Protein AF-A0A7Z9WXP5-F1 (afdb_monomer)

Secondary structure (DSSP, 8-state):
------EE-TT--HHHHHHHHHHTT-SEEEEPPSSTTSPPEEEEHHHHIIIIISTT--

Sequence (58 aa):
MRTDLKTIDGMATAREAAAKMRAENKRCLLVEKRHQDDAWGIIVVQDFIKGCVMAGRS

Radius of gyration: 12.36 Å; Cα contacts (8 Å, |Δi|>4): 59; chains: 1; bounding box: 33×23×28 Å

Structure (mmCIF, N/CA/C/O backbone):
data_AF-A0A7Z9WXP5-F1
#
_entry.id   AF-A0A7Z9WXP5-F1
#
loop_
_atom_site.group_PDB
_atom_site.id
_atom_site.type_symbol
_atom_site.label_atom_id
_atom_site.label_alt_id
_atom_site.label_comp_id
_atom_site.label_asym_id
_atom_site.label_entity_id
_atom_site.label_seq_id
_atom_site.pdbx_PDB_ins_code
_atom_site.Cartn_x
_atom_site.Cartn_y
_atom_site.Cartn_z
_atom_site.occupancy
_atom_site.B_iso_or_equiv
_atom_site.auth_seq_id
_atom_site.auth_comp_id
_atom_site.auth_asym_id
_atom_site.auth_atom_id
_atom_site.pdbx_PDB_model_num
ATOM 1 N N . MET A 1 1 ? -14.700 -4.975 20.035 1.00 40.03 1 MET A N 1
ATOM 2 C CA . MET A 1 1 ? -13.511 -4.763 19.179 1.00 40.03 1 MET A CA 1
ATOM 3 C C . MET A 1 1 ? -13.551 -3.345 18.641 1.00 40.03 1 MET A C 1
ATOM 5 O O . MET A 1 1 ? -14.508 -3.005 17.962 1.00 40.03 1 MET A O 1
ATOM 9 N N . ARG A 1 2 ? -12.570 -2.502 18.980 1.00 49.00 2 ARG A N 1
ATOM 10 C CA . ARG A 1 2 ? -12.394 -1.189 18.345 1.00 49.00 2 ARG A CA 1
ATOM 11 C C . ARG A 1 2 ? -11.372 -1.385 17.232 1.00 49.00 2 ARG A C 1
ATOM 13 O O . ARG A 1 2 ? -10.172 -1.401 17.489 1.00 49.00 2 ARG A O 1
ATOM 20 N N . THR A 1 3 ? -11.846 -1.655 16.025 1.00 65.25 3 THR A N 1
ATOM 21 C CA . THR A 1 3 ? -10.961 -1.843 14.877 1.00 65.25 3 THR A CA 1
ATOM 22 C C . THR A 1 3 ? -10.652 -0.461 14.330 1.00 65.25 3 THR A C 1
ATOM 24 O O . THR A 1 3 ? -11.387 0.067 13.505 1.00 65.25 3 THR A O 1
ATOM 27 N N . ASP A 1 4 ? -9.613 0.170 14.873 1.00 77.62 4 ASP A N 1
ATOM 28 C CA . ASP A 1 4 ? -9.090 1.434 14.356 1.00 77.62 4 ASP A CA 1
ATOM 29 C C . ASP A 1 4 ? -8.385 1.143 13.021 1.00 77.62 4 ASP A C 1
ATOM 31 O O . ASP A 1 4 ? -7.181 0.867 12.960 1.00 77.62 4 ASP A O 1
ATOM 35 N N . LEU A 1 5 ? -9.229 1.058 11.991 1.00 80.12 5 LEU A N 1
ATOM 36 C CA . LEU A 1 5 ? -8.944 0.659 10.623 1.00 80.12 5 LEU A CA 1
ATOM 37 C C . LEU A 1 5 ? -8.541 1.905 9.849 1.00 80.12 5 LEU A C 1
ATOM 39 O O . LEU A 1 5 ? -9.295 2.874 9.774 1.00 80.12 5 LEU A O 1
ATOM 43 N N . LYS A 1 6 ? -7.328 1.884 9.307 1.00 90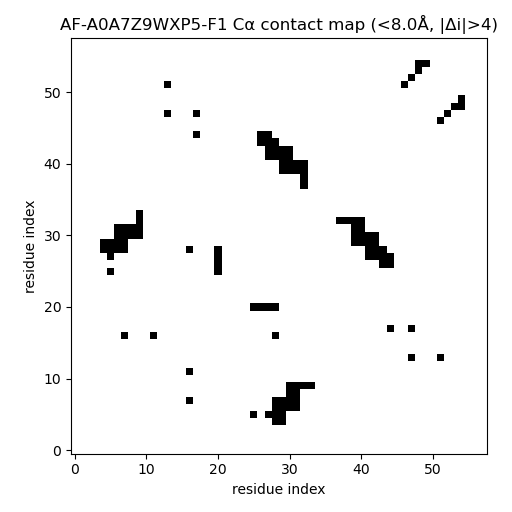.12 6 LYS A N 1
ATOM 44 C CA . LYS A 1 6 ? -6.775 3.010 8.566 1.00 90.12 6 LYS A CA 1
ATOM 45 C C . LYS A 1 6 ? -6.770 2.676 7.095 1.00 90.12 6 LYS A C 1
ATOM 47 O O . LYS A 1 6 ? -6.279 1.621 6.692 1.00 90.12 6 LYS A O 1
ATOM 52 N N . THR A 1 7 ? -7.378 3.565 6.325 1.00 91.81 7 THR A N 1
ATOM 53 C CA . THR A 1 7 ? -7.543 3.398 4.892 1.00 91.81 7 THR A CA 1
ATOM 54 C C . THR A 1 7 ? -6.485 4.184 4.130 1.00 91.81 7 THR A C 1
ATOM 56 O O . THR A 1 7 ? -5.854 5.092 4.680 1.00 9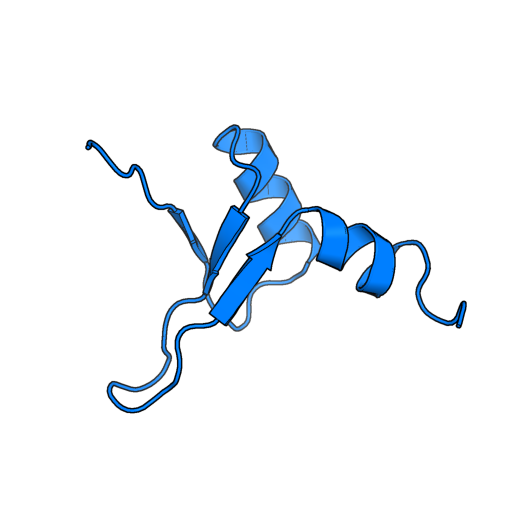1.81 7 THR A O 1
ATOM 59 N N . ILE A 1 8 ? -6.244 3.834 2.876 1.00 92.38 8 ILE A N 1
ATOM 60 C CA . ILE A 1 8 ? -5.374 4.575 1.971 1.00 92.38 8 ILE A CA 1
ATOM 6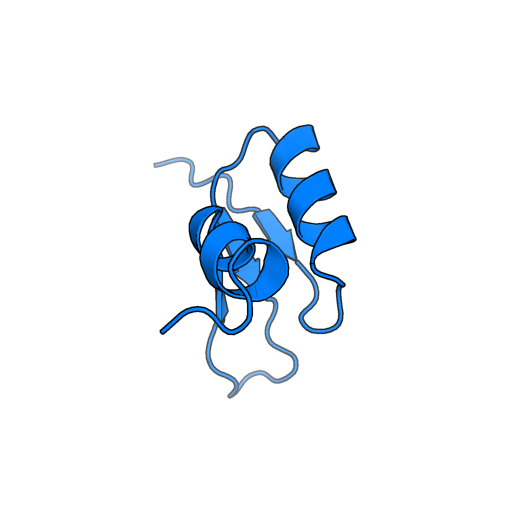1 C C . ILE A 1 8 ? -5.963 4.581 0.568 1.00 92.38 8 ILE A C 1
ATOM 63 O O . ILE A 1 8 ? -6.543 3.589 0.131 1.00 92.38 8 ILE A O 1
ATOM 67 N N . ASP A 1 9 ? -5.777 5.690 -0.135 1.00 90.25 9 ASP A N 1
ATOM 68 C CA . ASP A 1 9 ? -6.183 5.811 -1.524 1.00 90.25 9 ASP A CA 1
ATOM 69 C C . ASP A 1 9 ? -5.444 4.791 -2.410 1.00 90.25 9 ASP A C 1
ATOM 71 O O . ASP A 1 9 ? -4.242 4.558 -2.266 1.00 90.25 9 ASP A O 1
ATOM 75 N N . GLY A 1 10 ? -6.170 4.176 -3.344 1.00 86.75 10 GLY A N 1
ATOM 76 C CA . GLY A 1 10 ? -5.623 3.141 -4.220 1.00 86.75 10 GLY A CA 1
ATOM 77 C C . GLY A 1 10 ? -4.666 3.642 -5.301 1.00 86.75 10 GLY A C 1
ATOM 78 O O . GLY A 1 10 ? -4.132 2.816 -6.036 1.00 86.75 10 GLY A O 1
ATOM 79 N N . MET A 1 11 ? -4.489 4.953 -5.467 1.00 88.31 11 MET A N 1
ATOM 80 C CA . MET A 1 11 ? -3.461 5.565 -6.316 1.00 88.31 11 MET A CA 1
ATOM 81 C C . MET A 1 11 ? -2.260 6.072 -5.505 1.00 88.31 11 MET A C 1
ATOM 83 O O . MET A 1 11 ? -1.294 6.550 -6.103 1.00 88.31 11 MET A O 1
ATOM 87 N N . ALA A 1 12 ? -2.278 5.953 -4.173 1.00 90.50 12 ALA A N 1
ATOM 88 C CA . ALA A 1 12 ? -1.155 6.350 -3.336 1.00 90.50 12 ALA A CA 1
ATOM 89 C C . ALA A 1 12 ? 0.096 5.508 -3.628 1.00 90.50 12 ALA A C 1
ATOM 91 O O . ALA A 1 12 ? 0.044 4.302 -3.887 1.00 90.50 12 ALA A O 1
ATOM 92 N N . THR A 1 13 ? 1.256 6.145 -3.538 1.00 92.12 13 THR A N 1
ATOM 93 C CA . THR A 1 13 ? 2.545 5.486 -3.736 1.00 92.12 13 THR A CA 1
ATOM 94 C C . THR A 1 13 ? 2.927 4.619 -2.538 1.00 92.12 13 THR A C 1
ATOM 96 O O . THR A 1 13 ? 2.534 4.857 -1.391 1.00 92.12 13 THR A O 1
ATOM 99 N N . ALA A 1 14 ? 3.815 3.651 -2.776 1.00 91.31 14 ALA A N 1
ATOM 100 C CA . ALA A 1 14 ? 4.371 2.816 -1.715 1.00 91.31 14 ALA A CA 1
ATOM 101 C C . ALA A 1 14 ? 5.043 3.636 -0.593 1.00 91.31 14 ALA A C 1
ATOM 103 O O . ALA A 1 14 ? 4.993 3.270 0.582 1.00 91.31 14 ALA A O 1
ATOM 104 N N . ARG A 1 15 ? 5.642 4.782 -0.942 1.00 92.06 15 ARG A N 1
ATOM 105 C CA . ARG A 1 15 ? 6.261 5.704 0.017 1.00 92.06 15 ARG A CA 1
ATOM 106 C C . ARG A 1 15 ? 5.228 6.328 0.951 1.00 92.06 15 ARG A C 1
ATOM 10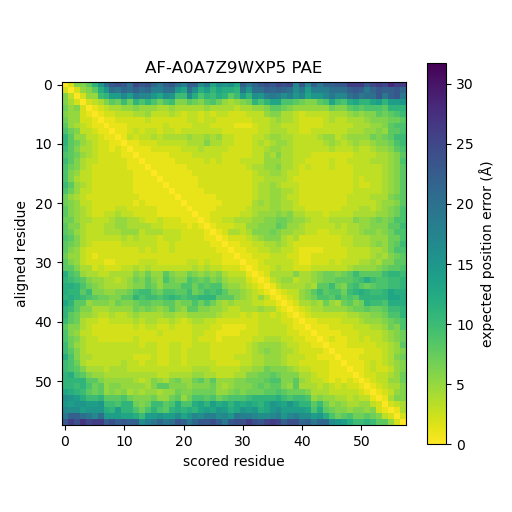8 O O . ARG A 1 15 ? 5.459 6.374 2.158 1.00 92.06 15 ARG A O 1
ATOM 115 N N . GLU A 1 16 ? 4.117 6.811 0.405 1.00 93.00 16 GLU A N 1
ATOM 116 C CA . GLU A 1 16 ? 3.036 7.429 1.183 1.00 93.00 16 GLU A CA 1
ATOM 117 C C . GLU A 1 16 ? 2.374 6.405 2.101 1.00 93.00 16 GLU A C 1
ATOM 119 O O . GLU A 1 16 ? 2.161 6.678 3.283 1.00 93.00 16 GLU A O 1
ATOM 124 N N . ALA A 1 17 ? 2.157 5.189 1.597 1.00 92.75 17 ALA A N 1
ATOM 125 C CA . ALA A 1 17 ? 1.638 4.083 2.387 1.00 92.75 17 ALA A CA 1
ATOM 126 C C . ALA A 1 17 ? 2.556 3.728 3.565 1.00 92.75 17 ALA A C 1
ATOM 128 O O . ALA A 1 17 ? 2.099 3.644 4.708 1.00 92.75 17 ALA A O 1
ATOM 129 N N . ALA A 1 18 ? 3.864 3.599 3.323 1.00 91.62 18 ALA A N 1
ATOM 130 C CA . ALA A 1 18 ? 4.840 3.331 4.375 1.00 91.62 18 ALA A CA 1
ATOM 131 C C . ALA A 1 18 ? 4.937 4.478 5.399 1.00 91.62 18 ALA A C 1
ATOM 133 O O . ALA A 1 18 ? 5.058 4.228 6.602 1.00 91.62 18 ALA A O 1
ATOM 134 N N . ALA A 1 19 ? 4.862 5.734 4.947 1.00 93.75 19 ALA A N 1
ATOM 135 C CA . ALA A 1 19 ? 4.857 6.897 5.831 1.00 93.75 19 ALA A CA 1
ATOM 136 C C . ALA A 1 19 ? 3.609 6.918 6.727 1.00 93.75 19 ALA A C 1
ATOM 138 O O . ALA A 1 19 ? 3.733 7.099 7.939 1.00 93.75 19 ALA A O 1
ATOM 139 N N . LYS A 1 20 ? 2.427 6.648 6.158 1.00 92.62 20 LYS A N 1
ATOM 140 C CA . LYS A 1 20 ? 1.157 6.583 6.892 1.00 92.62 20 LYS A CA 1
ATOM 141 C C . LYS A 1 20 ? 1.145 5.447 7.916 1.00 92.62 20 LYS A C 1
ATOM 143 O O . LYS A 1 20 ? 0.810 5.668 9.074 1.00 92.62 20 LYS A O 1
ATOM 148 N N . MET A 1 21 ? 1.618 4.257 7.538 1.00 91.88 21 MET A N 1
ATOM 149 C CA . MET A 1 21 ? 1.783 3.132 8.469 1.00 91.88 21 MET A CA 1
ATOM 150 C C . MET A 1 21 ? 2.666 3.488 9.672 1.00 91.88 21 MET A C 1
ATOM 152 O O . MET A 1 21 ? 2.325 3.154 10.806 1.00 91.88 21 MET A O 1
ATOM 156 N N . ARG A 1 22 ? 3.784 4.193 9.442 1.00 91.88 22 ARG A N 1
ATOM 157 C CA . ARG A 1 22 ? 4.685 4.643 10.516 1.00 91.88 22 ARG A CA 1
ATOM 158 C C . ARG A 1 22 ? 4.040 5.700 11.408 1.00 91.88 22 ARG A C 1
ATOM 160 O O . ARG A 1 22 ? 4.122 5.568 12.625 1.00 91.88 22 ARG A O 1
ATOM 167 N N . ALA A 1 23 ? 3.402 6.708 10.814 1.00 93.31 23 ALA A N 1
ATOM 168 C CA . ALA A 1 23 ? 2.745 7.790 11.546 1.00 93.31 23 ALA A CA 1
ATOM 169 C C . ALA A 1 23 ? 1.614 7.271 12.447 1.00 93.31 23 ALA A C 1
ATOM 171 O O . ALA A 1 23 ? 1.465 7.720 13.578 1.00 93.31 23 ALA A O 1
ATOM 172 N N . GLU A 1 24 ? 0.855 6.285 11.968 1.00 90.00 24 GLU A N 1
ATOM 173 C CA . GLU A 1 24 ? -0.297 5.728 12.684 1.00 90.00 24 GLU A CA 1
ATOM 174 C C . GLU A 1 24 ? 0.042 4.475 13.515 1.00 90.00 24 GLU A C 1
ATOM 176 O O . GLU A 1 24 ? -0.838 3.879 14.137 1.00 90.00 24 GLU A O 1
ATOM 181 N N . ASN A 1 25 ? 1.318 4.066 13.532 1.00 90.38 25 ASN A N 1
ATOM 182 C CA . ASN A 1 25 ? 1.821 2.846 14.173 1.00 90.38 25 ASN A CA 1
ATOM 183 C C . ASN A 1 25 ? 1.032 1.575 13.775 1.00 90.38 25 ASN A C 1
ATOM 185 O O . ASN A 1 25 ? 0.771 0.689 14.589 1.00 90.38 25 ASN A O 1
ATOM 189 N N . LYS A 1 26 ? 0.629 1.477 12.501 1.00 90.38 26 LYS A N 1
ATOM 190 C CA . LYS A 1 26 ? -0.125 0.339 11.949 1.00 90.38 26 LYS A CA 1
ATOM 191 C C . LYS A 1 26 ? 0.754 -0.511 11.043 1.00 90.38 26 LYS A C 1
ATOM 193 O O . LYS A 1 26 ? 1.663 -0.022 10.385 1.00 90.38 26 LYS A O 1
ATOM 198 N N . ARG A 1 27 ? 0.449 -1.808 10.986 1.00 88.38 27 ARG A N 1
ATOM 199 C CA . ARG A 1 27 ? 1.149 -2.786 10.128 1.00 88.38 27 ARG A CA 1
ATOM 200 C C . ARG A 1 27 ? 0.398 -3.112 8.834 1.00 88.38 27 ARG A C 1
ATOM 202 O O . ARG A 1 27 ? 0.925 -3.825 7.984 1.00 88.38 27 ARG A O 1
ATOM 209 N N . CYS A 1 28 ? -0.835 -2.633 8.714 1.00 91.56 28 CYS A N 1
ATOM 210 C CA . CYS A 1 28 ? -1.705 -2.850 7.570 1.00 91.56 28 CYS A CA 1
ATOM 211 C C . CYS A 1 28 ? -2.546 -1.598 7.314 1.00 91.56 28 CYS A C 1
ATOM 213 O O . CYS A 1 28 ? -2.894 -0.881 8.256 1.00 91.56 28 CYS A O 1
ATOM 215 N N . LEU A 1 29 ? -2.843 -1.349 6.042 1.00 92.62 29 LEU A N 1
ATOM 216 C CA . LEU A 1 29 ? -3.771 -0.321 5.587 1.00 92.62 29 LEU A CA 1
ATOM 217 C C . LEU A 1 29 ? -4.772 -0.966 4.634 1.00 92.62 29 LEU A C 1
ATOM 219 O O . LEU A 1 29 ? -4.409 -1.833 3.835 1.00 92.62 29 LEU A O 1
ATOM 223 N N . LEU A 1 30 ? -6.026 -0.542 4.728 1.00 92.94 30 LEU A N 1
ATOM 224 C CA . LEU A 1 30 ? -7.079 -0.964 3.816 1.00 92.94 30 LEU A CA 1
ATOM 225 C C . LEU A 1 30 ? -7.106 -0.016 2.616 1.00 92.94 30 LEU A C 1
ATOM 227 O O . LEU A 1 30 ? -7.159 1.196 2.787 1.00 92.94 30 LEU A O 1
ATOM 231 N N . VAL A 1 31 ? -7.062 -0.544 1.405 1.00 92.44 31 VAL A N 1
ATOM 232 C CA . VAL A 1 31 ? -7.137 0.274 0.196 1.00 92.44 31 VAL A CA 1
ATOM 233 C C . VAL A 1 31 ? -8.590 0.652 -0.053 1.00 92.44 31 VAL A C 1
ATOM 235 O O . VAL A 1 31 ? -9.463 -0.216 -0.077 1.00 92.44 31 VAL A O 1
ATOM 238 N N . GLU A 1 32 ? -8.852 1.943 -0.218 1.00 90.88 32 GLU A N 1
ATOM 239 C CA . GLU A 1 32 ? -10.192 2.455 -0.486 1.00 90.88 32 GLU A CA 1
ATOM 240 C C . GLU A 1 32 ? -10.679 1.997 -1.858 1.00 90.88 32 GLU A C 1
ATOM 242 O O . GLU A 1 32 ? -9.944 2.012 -2.84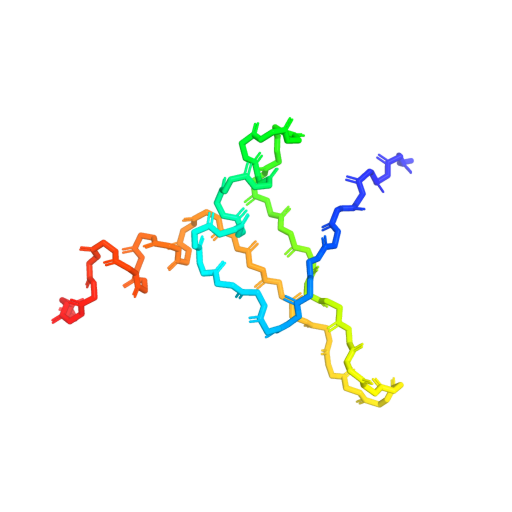9 1.00 90.88 32 GLU A O 1
ATOM 247 N N . LYS A 1 33 ? -11.943 1.572 -1.905 1.00 86.94 33 LYS A N 1
ATOM 248 C CA . LYS A 1 33 ? -12.595 1.208 -3.158 1.00 86.94 33 LYS A CA 1
ATOM 249 C C . LYS A 1 33 ? -12.797 2.449 -4.014 1.00 86.94 33 LYS A C 1
ATOM 251 O O . LYS A 1 33 ? -13.209 3.488 -3.502 1.00 86.94 33 LYS A O 1
ATOM 256 N N . ARG A 1 34 ? -12.578 2.318 -5.321 1.00 82.69 34 ARG A N 1
ATOM 257 C CA . ARG A 1 34 ? -12.856 3.399 -6.276 1.00 82.69 34 ARG A CA 1
ATOM 258 C C . ARG A 1 34 ? -14.323 3.393 -6.696 1.00 82.69 34 ARG A C 1
ATOM 260 O O . ARG A 1 34 ? -14.905 4.457 -6.866 1.00 82.69 34 ARG A O 1
ATOM 267 N N . HIS A 1 35 ? -14.920 2.205 -6.789 1.00 83.12 35 HIS A N 1
ATOM 268 C CA . HIS A 1 35 ? -16.336 2.005 -7.087 1.00 83.12 35 HIS A CA 1
ATOM 269 C C . HIS A 1 35 ? -17.001 1.096 -6.050 1.00 83.12 35 HIS A C 1
ATOM 271 O O . HIS A 1 35 ? -16.349 0.332 -5.337 1.00 83.12 35 HIS A O 1
ATOM 277 N N . GLN A 1 36 ? -18.327 1.182 -5.939 1.00 80.75 36 GLN A N 1
ATOM 278 C CA . GLN A 1 36 ? -19.083 0.428 -4.937 1.00 80.75 36 GLN A CA 1
ATOM 279 C C . GLN A 1 36 ? -18.930 -1.092 -5.110 1.00 80.75 36 GLN A C 1
ATOM 281 O O . GLN A 1 36 ? -18.854 -1.798 -4.099 1.00 80.75 36 GLN A O 1
ATOM 286 N N . ASP A 1 37 ? -18.797 -1.550 -6.353 1.00 85.06 37 ASP A N 1
ATOM 287 C CA . ASP A 1 37 ? -18.658 -2.956 -6.746 1.00 85.06 37 ASP A CA 1
ATOM 288 C C . ASP A 1 37 ? -17.209 -3.478 -6.727 1.00 85.06 37 ASP A C 1
ATOM 290 O O . ASP A 1 37 ? -16.984 -4.669 -6.941 1.00 85.06 37 ASP A O 1
ATOM 294 N N . ASP A 1 38 ? -16.219 -2.623 -6.444 1.00 83.38 38 ASP A N 1
ATOM 295 C CA . ASP A 1 38 ? -14.816 -3.043 -6.409 1.00 83.38 38 ASP A CA 1
ATOM 296 C C . ASP A 1 38 ? -14.508 -3.912 -5.177 1.00 83.38 38 ASP A C 1
ATOM 298 O O . ASP A 1 38 ? -15.109 -3.789 -4.103 1.00 83.3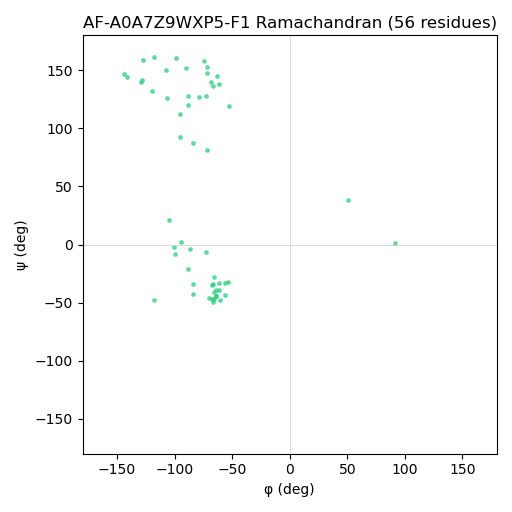8 38 ASP A O 1
ATOM 302 N N . ALA A 1 39 ? -13.507 -4.781 -5.311 1.00 84.38 39 ALA A N 1
ATOM 303 C CA . ALA A 1 39 ? -12.965 -5.518 -4.179 1.00 84.38 39 ALA A CA 1
ATOM 304 C C . ALA A 1 39 ? -12.153 -4.593 -3.257 1.00 84.38 39 ALA A C 1
ATOM 306 O O . ALA A 1 39 ? -11.475 -3.665 -3.701 1.00 84.38 39 ALA A O 1
ATOM 307 N N . TRP A 1 40 ? -12.175 -4.885 -1.957 1.00 86.56 40 TRP A N 1
ATOM 308 C CA . TRP A 1 40 ? -11.285 -4.233 -1.001 1.00 86.56 40 TRP A CA 1
ATOM 309 C C . TRP A 1 40 ? -9.857 -4.749 -1.170 1.00 86.56 40 TRP A C 1
ATOM 311 O O . TRP A 1 40 ? -9.618 -5.956 -1.129 1.00 86.56 40 TRP A O 1
ATOM 321 N N . GLY A 1 41 ? -8.903 -3.831 -1.314 1.00 89.19 41 GLY A N 1
ATOM 322 C CA . GLY A 1 41 ? -7.482 -4.156 -1.251 1.00 89.19 41 GLY A CA 1
ATOM 323 C C . GLY A 1 41 ? -6.961 -4.053 0.178 1.00 89.19 41 GLY A C 1
ATOM 324 O O . GLY A 1 41 ? -7.455 -3.260 0.977 1.00 89.19 41 GLY A O 1
ATOM 325 N N . ILE A 1 42 ? -5.928 -4.819 0.505 1.00 92.62 42 ILE A N 1
ATOM 326 C CA . ILE A 1 42 ? -5.153 -4.634 1.732 1.00 92.62 42 ILE A CA 1
ATOM 327 C C . ILE A 1 42 ? -3.682 -4.570 1.359 1.00 92.62 42 ILE A C 1
ATOM 329 O O . ILE A 1 42 ? -3.227 -5.324 0.504 1.00 92.62 42 ILE A O 1
ATOM 333 N N . ILE A 1 43 ? -2.951 -3.670 2.006 1.00 92.44 43 ILE A N 1
ATOM 334 C CA . ILE A 1 43 ? -1.498 -3.622 1.919 1.00 92.44 43 ILE A CA 1
ATOM 335 C C . ILE A 1 43 ? -0.912 -3.825 3.309 1.00 92.44 43 ILE A C 1
ATOM 337 O O . ILE A 1 43 ? -1.337 -3.203 4.290 1.00 92.44 43 ILE A O 1
ATOM 341 N N . VAL A 1 44 ? 0.068 -4.716 3.400 1.00 93.56 44 VAL A N 1
ATOM 342 C CA . VAL A 1 44 ? 0.790 -5.029 4.631 1.00 93.56 44 VAL A CA 1
ATOM 343 C C . VAL A 1 44 ? 2.265 -4.689 4.487 1.00 93.56 44 VAL A C 1
ATOM 345 O O . VAL A 1 44 ? 2.802 -4.581 3.388 1.00 93.56 44 VAL A O 1
ATOM 348 N N . VAL A 1 45 ? 2.965 -4.554 5.615 1.00 90.81 45 VAL A N 1
ATOM 349 C CA . VAL A 1 45 ? 4.399 -4.205 5.61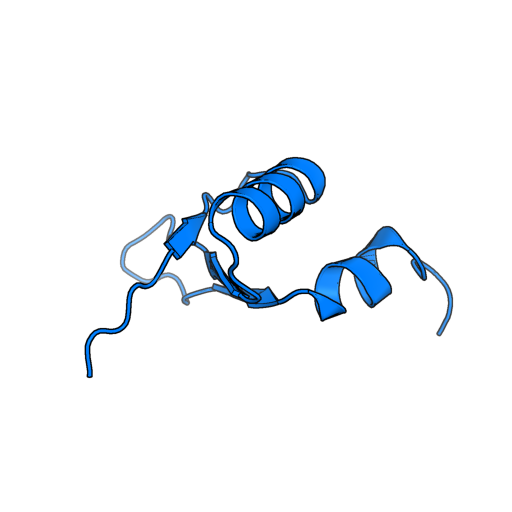4 1.00 90.81 45 VAL A CA 1
ATOM 350 C C . VAL A 1 45 ? 5.245 -5.152 4.739 1.00 90.81 45 VAL A C 1
ATOM 352 O O . VAL A 1 45 ? 6.221 -4.728 4.121 1.00 90.81 45 VAL A O 1
ATOM 355 N N . GLN A 1 46 ? 4.863 -6.428 4.648 1.00 90.31 46 GLN A N 1
ATOM 356 C CA . GLN A 1 46 ? 5.566 -7.427 3.841 1.00 90.31 46 GLN A CA 1
ATOM 357 C C . GLN A 1 46 ? 5.497 -7.148 2.330 1.00 90.31 46 GLN A C 1
ATOM 359 O O . GLN A 1 46 ? 6.434 -7.506 1.612 1.00 90.31 46 GLN A O 1
ATOM 364 N N . ASP A 1 47 ? 4.449 -6.477 1.853 1.00 89.44 47 ASP A N 1
ATOM 365 C CA . ASP A 1 47 ? 4.296 -6.145 0.434 1.00 89.44 47 ASP A CA 1
ATOM 366 C C . ASP A 1 47 ? 5.359 -5.145 -0.018 1.00 89.44 47 ASP A C 1
ATOM 368 O O . ASP A 1 47 ? 5.883 -5.270 -1.118 1.00 89.44 47 ASP A O 1
ATOM 372 N N . PHE A 1 48 ? 5.784 -4.220 0.851 1.00 89.38 48 PHE A N 1
ATOM 373 C CA . PHE A 1 48 ? 6.906 -3.323 0.541 1.00 89.38 48 PHE A CA 1
ATOM 374 C C . PHE A 1 48 ? 8.232 -4.075 0.449 1.00 89.38 48 PHE A C 1
ATOM 376 O O . PHE A 1 48 ? 9.092 -3.733 -0.360 1.00 89.38 48 PHE A O 1
ATOM 383 N N . ILE A 1 49 ? 8.418 -5.112 1.268 1.00 86.69 49 ILE A N 1
ATOM 384 C CA . ILE A 1 49 ? 9.645 -5.910 1.226 1.00 86.69 49 ILE A CA 1
ATOM 385 C C . ILE A 1 49 ? 9.709 -6.663 -0.102 1.00 86.69 49 ILE A C 1
ATOM 387 O O . ILE A 1 49 ? 10.715 -6.570 -0.797 1.00 86.69 49 ILE A O 1
ATOM 391 N N . LYS A 1 50 ? 8.627 -7.350 -0.484 1.00 86.62 50 LYS A N 1
ATOM 392 C CA . LYS A 1 50 ? 8.566 -8.120 -1.735 1.00 86.62 50 LYS A CA 1
ATOM 393 C C . LYS A 1 50 ? 8.541 -7.227 -2.977 1.00 86.62 50 LYS A C 1
ATOM 395 O O . LYS A 1 50 ? 9.268 -7.478 -3.930 1.00 86.62 50 LYS A O 1
ATOM 400 N N . GLY A 1 51 ? 7.707 -6.192 -2.959 1.00 84.88 51 GLY A N 1
ATOM 401 C CA . GLY A 1 51 ? 7.409 -5.351 -4.115 1.00 84.88 51 GLY A CA 1
ATOM 402 C C . GLY A 1 51 ? 8.347 -4.162 -4.307 1.00 84.88 51 GLY A C 1
ATOM 403 O O . GLY A 1 51 ? 8.440 -3.658 -5.420 1.00 84.88 51 GLY A O 1
ATOM 404 N N . CYS A 1 52 ? 9.051 -3.705 -3.264 1.00 84.31 52 CYS A N 1
ATOM 405 C CA . CYS A 1 52 ? 9.965 -2.561 -3.371 1.00 84.31 52 CYS A CA 1
ATOM 406 C C . CYS A 1 52 ? 11.421 -2.926 -3.065 1.00 84.31 52 CYS A C 1
ATOM 408 O O . CYS A 1 52 ? 12.308 -2.540 -3.815 1.00 84.31 52 CYS A 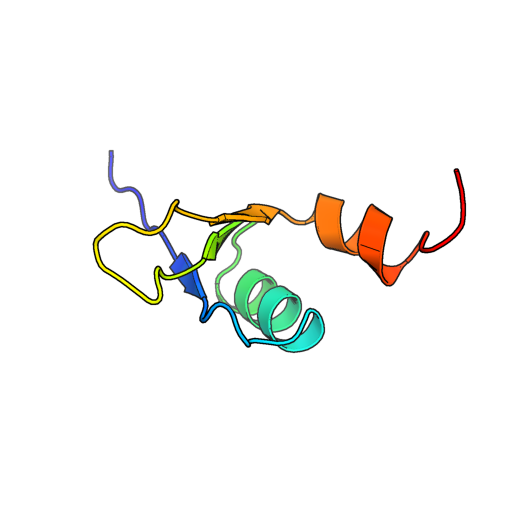O 1
ATOM 410 N N . VAL A 1 53 ? 11.690 -3.646 -1.970 1.00 81.19 53 VAL A N 1
ATOM 411 C CA . VAL A 1 53 ? 13.075 -3.896 -1.514 1.00 81.19 53 VAL A CA 1
ATOM 412 C C . VAL A 1 53 ? 13.714 -5.084 -2.234 1.00 81.19 53 VAL A C 1
ATOM 414 O O . VAL A 1 53 ? 14.877 -5.028 -2.619 1.00 81.19 53 VAL A O 1
ATOM 417 N N . MET A 1 54 ? 12.958 -6.163 -2.416 1.00 84.38 54 MET A N 1
ATOM 418 C CA . MET A 1 54 ? 13.388 -7.391 -3.090 1.00 84.38 54 MET A CA 1
ATOM 419 C C . MET A 1 54 ? 12.791 -7.518 -4.493 1.00 84.38 54 MET A C 1
ATOM 421 O O . MET A 1 54 ? 12.727 -8.620 -5.035 1.00 84.38 54 MET A O 1
ATOM 425 N N . ALA A 1 55 ? 12.361 -6.400 -5.082 1.00 77.00 55 ALA A N 1
ATOM 426 C CA . ALA A 1 55 ? 11.779 -6.385 -6.414 1.00 77.00 55 ALA A CA 1
ATOM 427 C C . ALA A 1 55 ? 12.725 -7.081 -7.413 1.00 77.00 55 ALA A C 1
ATOM 429 O O . ALA A 1 55 ? 13.874 -6.674 -7.582 1.00 77.00 55 ALA A O 1
ATOM 430 N N . GLY A 1 56 ? 12.253 -8.164 -8.039 1.00 69.75 56 GLY A N 1
ATOM 431 C CA . GLY A 1 56 ? 13.019 -8.934 -9.025 1.00 69.75 56 GLY A CA 1
ATOM 432 C C . GLY A 1 56 ? 13.849 -10.102 -8.479 1.00 69.75 56 GLY A C 1
ATOM 433 O O . GLY A 1 56 ? 14.497 -10.785 -9.269 1.00 69.75 56 GLY A O 1
ATOM 434 N N . ARG A 1 57 ? 13.824 -10.388 -7.170 1.00 63.62 57 ARG A N 1
ATOM 435 C CA . ARG A 1 57 ? 14.314 -11.671 -6.634 1.00 63.62 57 ARG A CA 1
ATOM 436 C C . ARG A 1 57 ? 13.132 -12.625 -6.471 1.00 63.62 57 ARG A C 1
ATOM 438 O O . ARG A 1 57 ? 12.243 -12.357 -5.665 1.00 63.62 57 ARG A O 1
ATOM 445 N N . SER A 1 58 ? 13.123 -13.677 -7.295 1.00 60.47 58 SER A N 1
ATOM 446 C CA . SER A 1 58 ? 12.138 -14.776 -7.266 1.00 60.47 58 SER A CA 1
ATOM 447 C C . SER A 1 58 ? 12.670 -15.924 -6.424 1.00 60.47 58 SER A C 1
ATOM 449 O O . SER A 1 58 ?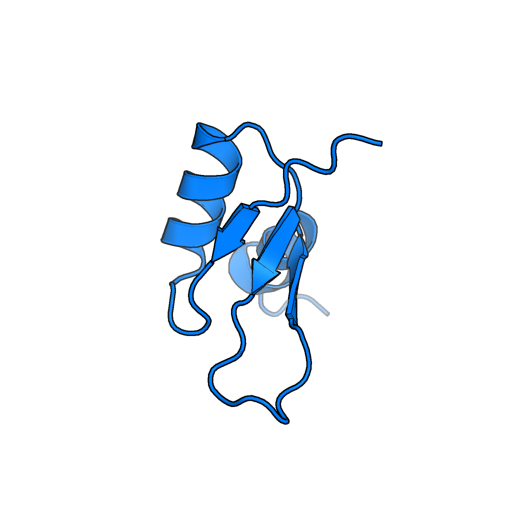 13.883 -16.201 -6.565 1.00 60.47 58 SER A O 1
#

Solvent-accessible surface area (backbone atoms only — not comparable to full-atom values): 3702 Å² total; per-residue (Å²): 136,86,79,92,77,48,72,40,64,74,83,61,50,74,66,57,52,54,50,49,28,61,77,68,74,42,66,58,36,37,29,49,58,90,48,94,88,51,74,78,45,74,49,44,66,63,51,50,44,54,69,62,74,40,56,91,70,130

Nearest PDB structures (foldseek):
  5nmu-assembly1_C-2  TM=8.841E-01  e=1.599E-03  Microcystis aeruginosa PCC 7806
  5nmu-assembly1_B-2  TM=8.905E-01  e=2.107E-03  Microcystis aeruginosa PCC 7806
  5npl-assembly1_A  TM=8.795E-01  e=2.778E-03  Microcystis aeruginosa PCC 7806
  5g5r-assembly1_A  TM=6.904E-01  e=1.634E-01  Archaeoglobus fulgidus
  3oi8-assembly1_B  TM=6.500E-01  e=2.010E-01  Neisseria meningitidis serogroup B

Mean predicted aligned error: 5.38 Å

pLDDT: mean 85.48, std 10.7, range [40.03, 93.75]

Foldseek 3Di:
DPPPAAADEPPDDPVVVVVVCVVVVHQKHWYDDPDPPDDIDMDGPVCCCDCPVVNPPD